Protein AF-A0A961JT00-F1 (afdb_monomer_lite)

Radius of gyration: 11.76 Å; chains: 1; bounding box: 27×18×32 Å

Foldseek 3Di:
DADDPVRLLVLQQVLADPVGGTLVVVVQWADWDADPVNDTDIGRHDPDPVVVVVCVVSVVSSVVSSD

pLDDT: mean 94.91, std 3.42, range [78.75, 97.81]

Sequence (67 aa):
MAPTREEIMKILVDVTLPDGGDLVSRDLVRGLMVQANGAVSFLIEAPSAELAGHLEPQREKAQALVE

Secondary structure (DSSP, 8-state):
-PPPHHHHHHHHTT-B-TTSSBTTTTT-EEEEEE-TTS-EEEEE--SSHHHHHH-HHHHHHHHHHH-

Structure (mmCIF, N/CA/C/O backbone):
data_AF-A0A961JT00-F1
#
_entry.id   AF-A0A961JT00-F1
#
loop_
_atom_site.group_PDB
_atom_site.id
_atom_site.type_symbol
_atom_site.label_atom_id
_atom_site.label_alt_id
_atom_site.label_comp_id
_atom_site.label_asym_id
_atom_site.label_entity_id
_atom_site.label_seq_id
_atom_site.pdbx_PDB_ins_code
_atom_site.Cartn_x
_atom_site.Cartn_y
_atom_site.Cartn_z
_atom_site.occupancy
_atom_site.B_iso_or_equiv
_atom_site.auth_seq_id
_atom_site.auth_comp_id
_atom_site.auth_asym_id
_atom_site.auth_atom_id
_atom_site.pdbx_PDB_model_num
ATOM 1 N N . MET A 1 1 ? 13.083 -2.730 -16.360 1.00 78.75 1 MET A N 1
ATOM 2 C CA . MET A 1 1 ? 12.155 -1.596 -16.575 1.00 78.75 1 MET A CA 1
ATOM 3 C C . MET A 1 1 ? 11.540 -1.261 -15.232 1.00 78.75 1 MET A C 1
ATOM 5 O O . MET A 1 1 ? 11.385 -2.180 -14.440 1.00 78.75 1 MET A O 1
ATOM 9 N N . ALA A 1 2 ? 11.252 0.012 -14.957 1.00 88.94 2 ALA A N 1
ATOM 10 C CA . ALA A 1 2 ? 10.480 0.372 -13.769 1.00 88.94 2 ALA A CA 1
ATOM 11 C C . ALA A 1 2 ? 9.064 -0.232 -13.876 1.00 88.94 2 ALA A C 1
ATOM 13 O O . ALA A 1 2 ? 8.539 -0.271 -14.996 1.00 88.94 2 ALA A O 1
ATOM 14 N N . PRO A 1 3 ? 8.465 -0.708 -12.769 1.00 93.75 3 PRO A N 1
ATOM 15 C CA . PRO A 1 3 ? 7.099 -1.205 -12.796 1.00 93.75 3 PRO A CA 1
ATOM 16 C C . PRO A 1 3 ? 6.130 -0.078 -13.162 1.00 93.75 3 PRO A C 1
ATOM 18 O O . PRO A 1 3 ? 6.357 1.105 -12.911 1.00 93.75 3 PRO A O 1
ATOM 21 N N . THR A 1 4 ? 5.025 -0.439 -13.782 1.00 95.94 4 THR A N 1
ATOM 22 C CA . THR A 1 4 ? 3.923 0.472 -14.061 1.00 95.94 4 THR A CA 1
ATOM 23 C C . THR A 1 4 ? 3.073 0.668 -12.813 1.00 95.94 4 THR A C 1
ATOM 25 O O . THR A 1 4 ? 3.023 -0.172 -11.911 1.00 95.94 4 THR A O 1
ATOM 28 N N . ARG A 1 5 ? 2.321 1.772 -12.780 1.00 95.81 5 ARG A N 1
ATOM 29 C CA . ARG A 1 5 ? 1.320 2.016 -11.734 1.00 95.81 5 ARG A CA 1
ATOM 30 C C . ARG A 1 5 ? 0.345 0.841 -11.598 1.00 95.81 5 ARG A C 1
ATOM 32 O O . ARG A 1 5 ? -0.037 0.490 -10.491 1.00 95.81 5 ARG A O 1
ATOM 39 N N . GLU A 1 6 ? -0.071 0.254 -12.715 1.00 96.69 6 GLU A N 1
ATOM 40 C CA . GLU A 1 6 ? -1.032 -0.851 -12.741 1.00 96.69 6 GLU A CA 1
ATOM 41 C C . GLU A 1 6 ? -0.446 -2.141 -12.159 1.00 96.69 6 GLU A C 1
ATOM 43 O O . GLU A 1 6 ? -1.154 -2.860 -11.459 1.00 96.69 6 GLU A O 1
ATOM 48 N N . GLU A 1 7 ? 0.837 -2.419 -12.398 1.00 96.88 7 GLU A N 1
ATOM 49 C CA . GLU A 1 7 ? 1.539 -3.551 -11.780 1.00 96.88 7 GLU A CA 1
ATOM 50 C C . GLU A 1 7 ? 1.635 -3.384 -10.263 1.00 96.88 7 GLU A C 1
ATOM 52 O O . GLU A 1 7 ? 1.288 -4.311 -9.536 1.00 96.88 7 GLU A O 1
ATOM 57 N N . ILE A 1 8 ? 1.989 -2.188 -9.777 1.00 97.44 8 ILE A N 1
ATOM 58 C CA . ILE A 1 8 ?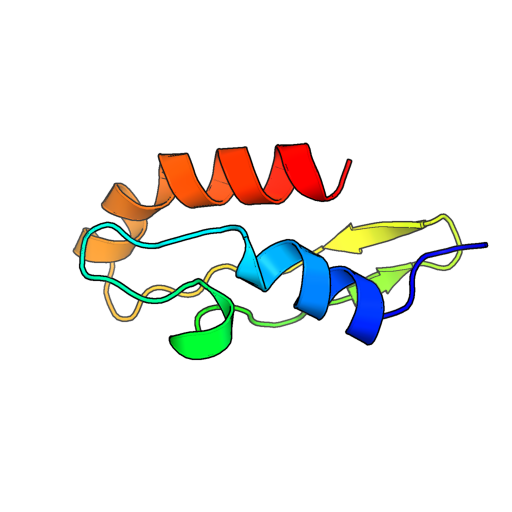 2.003 -1.920 -8.333 1.00 97.44 8 ILE A CA 1
ATOM 59 C C . ILE A 1 8 ? 0.603 -2.061 -7.730 1.00 97.44 8 ILE A C 1
ATOM 61 O O . ILE A 1 8 ? 0.442 -2.718 -6.708 1.00 97.44 8 ILE A O 1
ATOM 65 N N . MET A 1 9 ? -0.431 -1.507 -8.369 1.00 97.69 9 MET A N 1
ATOM 66 C CA . MET A 1 9 ? -1.807 -1.657 -7.880 1.00 97.69 9 MET A CA 1
ATOM 67 C C . MET A 1 9 ? -2.239 -3.128 -7.816 1.00 97.69 9 MET A C 1
ATOM 69 O O . MET A 1 9 ? -2.929 -3.500 -6.877 1.00 97.69 9 MET A O 1
ATOM 73 N N . LYS A 1 10 ? -1.820 -3.976 -8.765 1.00 97.81 10 LYS A N 1
ATOM 74 C CA . LYS A 1 10 ? -2.104 -5.421 -8.721 1.00 97.81 10 LYS A CA 1
ATOM 75 C C . LYS A 1 10 ? -1.415 -6.112 -7.550 1.00 97.81 10 LYS A C 1
ATOM 77 O O . LYS A 1 10 ? -2.043 -6.937 -6.906 1.00 97.81 10 LYS A O 1
ATOM 82 N N . ILE A 1 11 ? -0.165 -5.758 -7.261 1.00 97.25 11 ILE A N 1
ATOM 83 C CA . ILE A 1 11 ? 0.573 -6.295 -6.110 1.00 97.25 11 ILE A CA 1
ATOM 84 C C . ILE A 1 11 ? -0.113 -5.895 -4.795 1.00 97.25 11 ILE A C 1
ATOM 86 O O . ILE A 1 11 ? -0.264 -6.709 -3.888 1.00 97.25 11 ILE A O 1
ATOM 90 N N . LEU A 1 12 ? -0.586 -4.649 -4.692 1.00 97.81 12 LEU A N 1
ATOM 91 C CA . LEU A 1 12 ? -1.230 -4.146 -3.475 1.00 97.81 12 LEU A CA 1
ATOM 92 C C . LEU A 1 12 ? -2.583 -4.812 -3.158 1.00 97.81 12 LEU A C 1
ATOM 94 O O . LEU A 1 12 ? -3.023 -4.732 -2.011 1.00 97.81 12 LEU A O 1
ATOM 98 N N . VAL A 1 13 ? -3.209 -5.515 -4.112 1.00 97.81 13 VAL A N 1
ATOM 99 C CA . VAL A 1 13 ? -4.403 -6.354 -3.862 1.00 97.81 13 VAL A CA 1
ATOM 100 C C . VAL A 1 13 ? -4.087 -7.516 -2.911 1.00 97.81 13 VAL A C 1
ATOM 102 O O . VAL A 1 13 ? -4.948 -7.945 -2.147 1.00 97.81 13 VAL A O 1
ATOM 105 N N . ASP A 1 14 ? -2.839 -7.988 -2.867 1.00 97.38 14 ASP A N 1
ATOM 106 C CA . ASP A 1 14 ? -2.442 -9.072 -1.962 1.00 97.38 14 ASP A CA 1
ATOM 107 C C . ASP A 1 14 ? -2.291 -8.600 -0.502 1.00 97.38 14 ASP A C 1
ATOM 109 O O . ASP A 1 14 ? -2.092 -9.404 0.421 1.00 97.38 14 ASP A O 1
ATOM 113 N N . VAL A 1 15 ? -2.410 -7.293 -0.246 1.00 97.69 15 VAL A N 1
ATOM 114 C CA . VAL A 1 15 ? -2.364 -6.707 1.096 1.00 97.69 15 VAL A CA 1
ATOM 115 C C . VAL A 1 15 ? -3.769 -6.664 1.698 1.00 97.69 15 VAL A C 1
ATOM 117 O O . VAL A 1 15 ? -4.462 -5.648 1.690 1.00 97.69 15 VAL A O 1
ATOM 120 N N . THR A 1 16 ? -4.184 -7.807 2.236 1.00 97.06 16 THR A N 1
ATOM 121 C CA . THR A 1 16 ? -5.506 -8.021 2.838 1.00 97.06 16 THR A CA 1
ATOM 122 C C . THR A 1 16 ? -5.691 -7.306 4.179 1.00 97.06 16 THR A C 1
ATOM 124 O O . THR A 1 16 ? -4.767 -7.260 4.999 1.00 97.06 16 THR A O 1
ATOM 127 N N . LEU A 1 17 ? -6.912 -6.844 4.452 1.00 94.50 17 LEU A N 1
ATOM 128 C CA . LEU A 1 17 ? -7.300 -6.240 5.728 1.00 94.50 17 LEU A CA 1
ATOM 129 C C . LEU A 1 17 ? -7.982 -7.244 6.681 1.00 94.50 17 LEU A C 1
ATOM 131 O O . LEU A 1 17 ? -8.600 -8.204 6.213 1.00 94.50 17 LEU A O 1
ATOM 135 N N . PRO A 1 18 ? -7.928 -7.030 8.014 1.00 89.44 18 PRO A N 1
ATOM 136 C CA . PRO A 1 18 ? -8.525 -7.940 8.999 1.00 89.44 18 PRO A CA 1
ATOM 137 C C . PRO A 1 18 ? -10.054 -8.014 8.922 1.00 89.44 18 PRO A C 1
ATOM 139 O O . PRO A 1 18 ? -10.648 -9.027 9.280 1.00 89.44 18 PRO A O 1
ATOM 142 N N . ASP A 1 19 ? -10.691 -6.944 8.456 1.00 87.25 19 ASP A N 1
ATOM 143 C CA . ASP A 1 19 ? -12.135 -6.833 8.265 1.00 87.25 19 ASP A CA 1
ATOM 144 C C . ASP A 1 19 ? -12.584 -7.266 6.853 1.00 87.25 19 ASP A C 1
ATOM 146 O O . ASP A 1 19 ? -13.752 -7.115 6.493 1.00 87.25 19 ASP A O 1
ATOM 150 N N . GLY A 1 20 ? -11.665 -7.822 6.054 1.00 91.44 20 GLY A N 1
ATOM 151 C CA . GLY A 1 20 ? -11.904 -8.334 4.707 1.00 91.44 20 GLY A CA 1
ATOM 152 C C . GLY A 1 20 ? -11.645 -7.317 3.590 1.00 91.44 20 GLY A C 1
ATOM 153 O O . GLY A 1 20 ? -11.738 -6.105 3.775 1.00 91.44 20 GLY A O 1
ATOM 154 N N . GLY A 1 21 ? -11.357 -7.822 2.390 1.00 95.25 21 GLY A N 1
ATOM 155 C CA . GLY A 1 21 ? -10.861 -7.009 1.274 1.00 95.25 21 GLY A CA 1
ATOM 156 C C . GLY A 1 21 ? -9.373 -6.684 1.415 1.00 95.25 21 GLY A C 1
ATOM 157 O O . GLY A 1 21 ? -8.666 -7.302 2.214 1.00 95.25 21 GLY A O 1
ATOM 158 N N . ASP A 1 22 ? -8.908 -5.716 0.635 1.00 97.25 22 ASP A N 1
ATOM 159 C CA . ASP A 1 22 ? -7.505 -5.321 0.531 1.00 97.25 22 ASP A CA 1
ATOM 160 C C . ASP A 1 22 ? -7.340 -3.793 0.439 1.00 97.25 22 ASP A C 1
ATOM 162 O O . ASP A 1 22 ? -8.324 -3.046 0.374 1.00 97.25 22 ASP A O 1
ATOM 166 N N . LEU A 1 23 ? -6.091 -3.315 0.458 1.00 96.81 23 LEU A N 1
ATOM 167 C CA . LEU A 1 23 ? -5.779 -1.881 0.385 1.00 96.81 23 LEU A CA 1
ATOM 168 C C . LEU A 1 23 ? -6.401 -1.186 -0.836 1.00 96.81 23 LEU A C 1
ATOM 170 O O . LEU A 1 23 ? -6.782 -0.018 -0.745 1.00 96.81 23 LEU A O 1
ATOM 174 N N . VAL A 1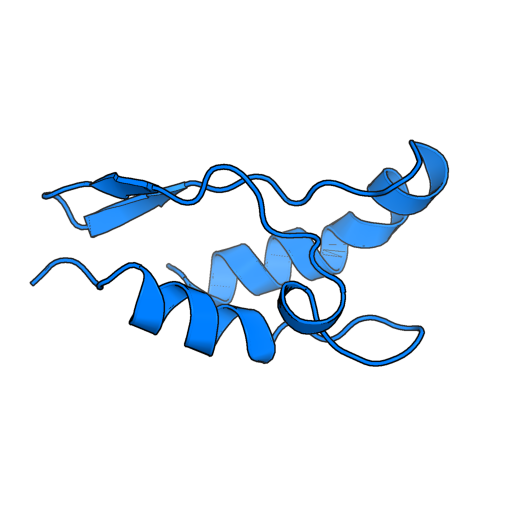 24 ? -6.506 -1.880 -1.970 1.00 97.25 24 VAL A N 1
ATOM 175 C CA . VAL A 1 24 ? -7.054 -1.339 -3.216 1.00 97.25 24 VAL A CA 1
ATOM 176 C C . VAL A 1 24 ? -8.576 -1.395 -3.202 1.00 97.25 24 VAL A C 1
ATOM 178 O O . VAL A 1 24 ? -9.217 -0.385 -3.485 1.00 97.25 24 VAL A O 1
ATOM 181 N N . SER A 1 25 ? -9.174 -2.529 -2.826 1.00 97.00 25 SER A N 1
ATOM 182 C CA . SER A 1 25 ? -10.633 -2.683 -2.776 1.00 97.00 25 SER A CA 1
ATOM 183 C C . SER A 1 25 ? -11.286 -1.735 -1.767 1.00 97.00 25 SER A C 1
ATOM 185 O O . SER A 1 25 ? -12.456 -1.388 -1.909 1.00 97.00 25 SER A O 1
ATOM 187 N N . ARG A 1 26 ? -10.546 -1.344 -0.722 1.00 95.62 26 ARG A N 1
ATOM 188 C CA . ARG A 1 26 ? -10.975 -0.380 0.304 1.00 95.62 26 ARG A CA 1
ATOM 189 C C . ARG A 1 26 ? -10.561 1.060 0.005 1.00 95.62 26 ARG A C 1
ATOM 191 O O . ARG A 1 26 ? -10.808 1.930 0.833 1.00 95.62 26 ARG A O 1
ATOM 198 N N . ASP A 1 27 ? -9.968 1.305 -1.162 1.00 95.88 27 ASP A N 1
ATOM 199 C CA . ASP A 1 27 ? -9.559 2.628 -1.639 1.00 95.88 27 ASP A CA 1
ATOM 200 C C . ASP A 1 27 ? -8.618 3.376 -0.669 1.00 95.88 27 ASP A C 1
ATOM 202 O O . ASP A 1 27 ? -8.680 4.596 -0.517 1.00 95.88 27 ASP A O 1
ATOM 206 N N . LEU A 1 28 ? -7.721 2.634 -0.005 1.00 96.88 28 LEU A N 1
ATOM 207 C CA . LEU A 1 28 ? -6.779 3.173 0.983 1.00 96.88 28 LEU A CA 1
ATOM 208 C C . LEU A 1 28 ? -5.461 3.648 0.356 1.00 96.88 28 LEU A C 1
ATOM 210 O O . LEU A 1 28 ? -4.636 4.238 1.045 1.00 96.88 28 LEU A O 1
ATOM 214 N N . VAL A 1 29 ? -5.228 3.403 -0.938 1.00 97.56 29 VAL A N 1
ATOM 215 C CA . VAL A 1 29 ? -3.984 3.790 -1.625 1.00 97.56 29 VAL A CA 1
ATOM 216 C C . VAL A 1 29 ? -4.118 5.185 -2.237 1.00 97.56 29 VAL A C 1
ATOM 218 O O . VAL A 1 29 ? -4.965 5.438 -3.099 1.00 97.56 29 VAL A O 1
ATOM 221 N N . ARG A 1 30 ? -3.231 6.100 -1.840 1.00 97.38 30 ARG A N 1
ATOM 222 C CA . ARG A 1 30 ? -3.191 7.492 -2.307 1.00 97.38 30 ARG A CA 1
ATOM 223 C C . ARG A 1 30 ? -1.809 7.870 -2.817 1.00 97.38 30 ARG A C 1
ATOM 225 O O . ARG A 1 30 ? -0.799 7.323 -2.390 1.00 97.38 30 ARG A O 1
ATOM 232 N N . GLY A 1 31 ? -1.768 8.812 -3.759 1.00 96.75 31 GLY A N 1
ATOM 233 C CA . GLY A 1 31 ? -0.513 9.417 -4.220 1.00 96.75 31 GLY A CA 1
ATOM 234 C C . GLY A 1 31 ? 0.526 8.434 -4.772 1.00 96.75 31 GLY A C 1
ATOM 235 O O . GL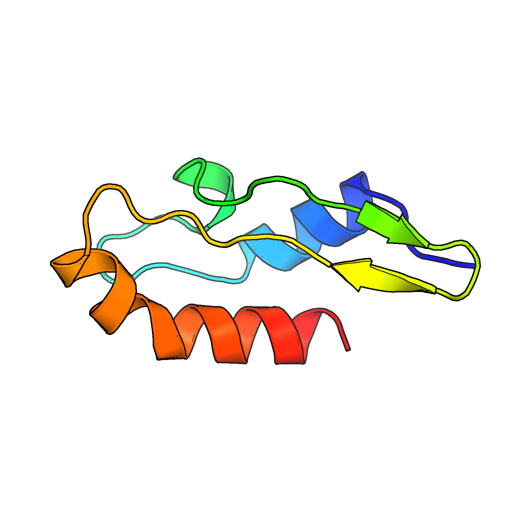Y A 1 31 ? 1.715 8.689 -4.622 1.00 96.75 31 GLY A O 1
ATOM 236 N N . LEU A 1 32 ? 0.105 7.317 -5.380 1.00 97.19 32 LEU A N 1
ATOM 237 C CA . LEU A 1 32 ? 1.029 6.327 -5.937 1.00 97.19 32 LEU A CA 1
ATOM 238 C C . LEU A 1 32 ? 1.871 6.930 -7.069 1.00 97.19 32 LEU A C 1
ATOM 240 O O . LEU A 1 32 ? 1.340 7.335 -8.106 1.00 97.19 32 LEU A O 1
ATOM 244 N N . MET A 1 33 ? 3.184 6.930 -6.871 1.00 96.75 33 MET A N 1
ATOM 245 C CA . MET A 1 33 ? 4.195 7.374 -7.822 1.00 96.75 33 MET A CA 1
ATOM 246 C C . MET A 1 33 ? 5.193 6.248 -8.068 1.00 96.75 33 MET A C 1
ATOM 248 O O . MET A 1 33 ? 5.643 5.596 -7.125 1.00 96.75 33 MET A O 1
ATOM 252 N N . VAL A 1 34 ? 5.569 6.063 -9.333 1.00 96.31 34 VAL A N 1
ATOM 253 C CA . VAL A 1 34 ? 6.692 5.208 -9.718 1.00 96.31 34 VAL A CA 1
ATOM 254 C C . VAL A 1 34 ? 7.702 6.053 -10.475 1.00 96.31 34 VAL A C 1
ATOM 256 O O . VAL A 1 34 ? 7.382 6.676 -11.487 1.00 96.31 34 VAL A O 1
ATOM 259 N N . GLN A 1 35 ? 8.917 6.114 -9.949 1.00 94.31 35 GLN A N 1
ATOM 260 C CA . GLN A 1 35 ? 10.015 6.872 -10.524 1.00 94.31 35 GLN A CA 1
ATOM 261 C C . GLN A 1 35 ? 10.713 6.065 -11.626 1.00 94.31 35 GLN A C 1
ATOM 263 O O . GLN A 1 35 ? 10.679 4.835 -11.647 1.00 94.31 35 GLN A O 1
ATOM 268 N N . ALA A 1 36 ? 11.413 6.753 -12.531 1.00 91.50 36 ALA A N 1
ATOM 269 C CA . ALA A 1 36 ? 12.126 6.110 -13.640 1.00 91.50 36 ALA A CA 1
ATOM 270 C C . ALA A 1 36 ? 13.235 5.139 -13.180 1.00 91.50 36 ALA A C 1
ATOM 272 O O . ALA A 1 36 ? 13.578 4.209 -13.907 1.00 91.50 36 ALA A O 1
ATOM 273 N N . ASN A 1 37 ? 13.775 5.335 -11.972 1.00 92.19 37 ASN A N 1
ATOM 274 C CA . ASN A 1 37 ? 14.744 4.437 -11.337 1.00 92.19 37 ASN A CA 1
ATOM 275 C C . ASN A 1 37 ? 14.097 3.197 -10.684 1.00 92.19 37 ASN A C 1
ATOM 277 O O . ASN A 1 37 ? 14.817 2.386 -10.114 1.00 92.19 37 ASN A O 1
ATOM 281 N N . GLY A 1 38 ? 12.769 3.051 -10.756 1.00 91.44 38 GLY A N 1
ATOM 282 C CA . GLY A 1 38 ? 12.019 1.956 -10.143 1.00 91.44 38 GLY A CA 1
ATOM 283 C C . GLY A 1 38 ? 11.559 2.217 -8.709 1.00 91.44 38 GLY A C 1
ATOM 284 O O . GLY A 1 38 ? 10.838 1.388 -8.172 1.00 91.44 38 GLY A O 1
ATOM 285 N N . ALA A 1 39 ? 11.914 3.351 -8.094 1.00 94.25 39 ALA A N 1
ATOM 286 C CA . ALA A 1 39 ? 11.448 3.673 -6.749 1.00 94.25 39 ALA A CA 1
ATOM 287 C C . ALA A 1 39 ? 9.932 3.921 -6.736 1.00 94.25 39 ALA A C 1
ATOM 289 O O . ALA A 1 39 ?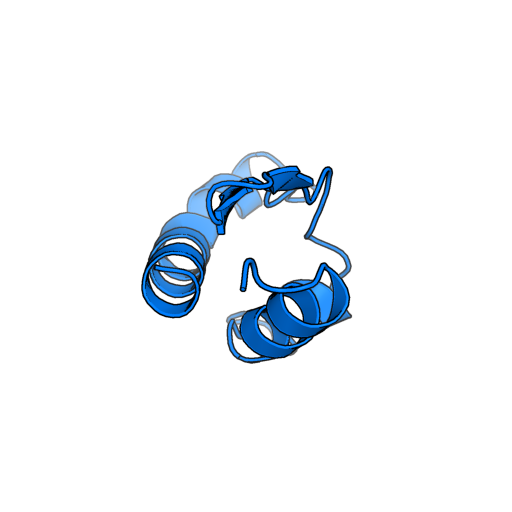 9.408 4.689 -7.549 1.00 94.25 39 ALA A O 1
ATOM 290 N N . VAL A 1 40 ? 9.244 3.295 -5.784 1.00 96.56 40 VAL A N 1
ATOM 291 C CA . VAL A 1 40 ? 7.792 3.378 -5.615 1.00 96.56 40 VAL A CA 1
ATOM 292 C C . VAL A 1 40 ? 7.478 4.085 -4.302 1.00 96.56 40 VAL A C 1
ATOM 294 O O . VAL A 1 40 ? 8.064 3.776 -3.268 1.00 96.56 40 VAL A O 1
ATOM 297 N N . SER A 1 41 ? 6.538 5.027 -4.326 1.00 96.50 41 SER A N 1
ATOM 298 C CA . SER A 1 41 ? 6.025 5.674 -3.116 1.00 96.50 41 SER A CA 1
ATOM 299 C C . SER A 1 41 ? 4.517 5.851 -3.197 1.00 96.50 41 SER A C 1
ATOM 301 O O . SER A 1 41 ? 3.997 6.242 -4.240 1.00 96.50 41 SER A O 1
ATOM 303 N N . PHE A 1 42 ? 3.818 5.609 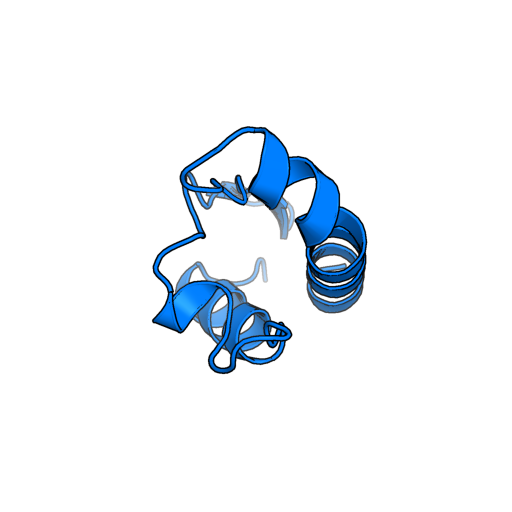-2.096 1.00 97.50 42 PHE A N 1
ATOM 304 C CA . PHE A 1 42 ? 2.380 5.823 -1.953 1.00 97.50 42 PHE A CA 1
ATOM 305 C C . PHE A 1 42 ? 2.041 6.044 -0.477 1.00 97.50 42 PHE A C 1
ATOM 307 O O . PHE A 1 42 ? 2.841 5.744 0.409 1.00 97.50 42 PHE A O 1
ATOM 314 N N . LEU A 1 43 ? 0.848 6.568 -0.224 1.00 97.31 43 LEU A N 1
ATOM 315 C CA . LEU A 1 43 ? 0.273 6.730 1.104 1.00 97.31 43 LEU A CA 1
ATOM 316 C C . LEU A 1 43 ? -0.814 5.673 1.312 1.00 97.31 43 LEU A C 1
ATOM 318 O O . LEU A 1 43 ? -1.649 5.468 0.431 1.00 97.31 43 LEU A O 1
ATOM 322 N N . ILE A 1 44 ? -0.810 5.033 2.482 1.00 97.12 44 ILE A N 1
ATOM 323 C CA . ILE A 1 44 ? -1.949 4.254 2.975 1.00 97.12 44 ILE A CA 1
ATOM 324 C C . ILE A 1 44 ? -2.774 5.192 3.860 1.00 97.12 44 ILE A C 1
ATOM 326 O O . ILE A 1 44 ? -2.382 5.495 4.986 1.00 97.12 44 ILE A O 1
ATOM 330 N N . GLU A 1 45 ? -3.876 5.710 3.327 1.00 96.44 45 GLU A N 1
ATOM 331 C CA . GLU A 1 45 ? -4.724 6.693 4.001 1.00 96.44 45 GLU A CA 1
ATOM 332 C C . GLU A 1 45 ? -5.868 5.990 4.733 1.00 96.44 45 GLU A C 1
ATOM 334 O O . GLU A 1 45 ? -6.835 5.540 4.123 1.00 96.44 45 GLU A O 1
ATOM 339 N N . ALA A 1 46 ? -5.754 5.891 6.056 1.00 94.12 46 ALA A N 1
ATOM 340 C CA . ALA A 1 46 ? -6.839 5.394 6.891 1.00 94.12 46 ALA A CA 1
ATOM 341 C C . ALA A 1 46 ? -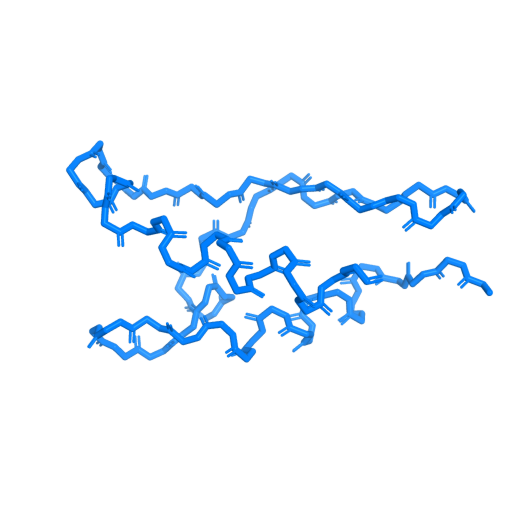7.912 6.480 7.107 1.00 94.12 46 ALA A C 1
ATOM 343 O O . ALA A 1 46 ? -7.573 7.658 7.237 1.00 94.12 46 ALA A O 1
ATOM 344 N N . PRO A 1 47 ? -9.194 6.106 7.263 1.00 90.44 47 PRO A N 1
ATOM 345 C CA . PRO A 1 47 ? -10.277 7.068 7.481 1.00 90.44 47 PRO A CA 1
ATOM 346 C C . PRO A 1 47 ? -10.275 7.693 8.890 1.00 90.44 47 PRO A C 1
ATOM 348 O O . PRO A 1 47 ? -11.037 8.622 9.154 1.00 90.44 47 PRO A O 1
ATOM 351 N N . SER A 1 48 ? -9.443 7.196 9.812 1.00 93.25 48 SER A N 1
ATOM 352 C CA . SER A 1 48 ? -9.238 7.769 11.145 1.00 93.25 48 SER A CA 1
ATOM 353 C C . SER A 1 48 ? -7.836 7.455 11.679 1.00 93.25 48 SER A C 1
ATOM 355 O O . SER A 1 48 ? -7.194 6.496 11.248 1.00 93.25 48 SER A O 1
ATOM 357 N N . ALA A 1 49 ? -7.367 8.242 12.653 1.00 92.31 49 ALA A N 1
ATOM 358 C CA . ALA A 1 49 ? -6.066 8.029 13.295 1.00 92.31 49 ALA A CA 1
ATOM 359 C C . ALA A 1 49 ? -5.990 6.704 14.074 1.00 92.31 49 ALA A C 1
ATOM 361 O O . ALA A 1 49 ? -4.946 6.059 14.092 1.00 92.31 49 ALA A O 1
ATOM 362 N N . GLU A 1 50 ? -7.101 6.285 14.686 1.00 91.44 50 GLU A N 1
ATOM 363 C CA . GLU A 1 50 ? -7.204 4.996 15.376 1.00 91.44 50 GLU A CA 1
ATOM 364 C C . GLU A 1 50 ? -6.955 3.842 14.400 1.00 91.44 50 GLU A C 1
ATOM 366 O O . GLU A 1 50 ? -6.074 3.017 14.626 1.00 91.44 50 GLU A O 1
ATOM 371 N N . LEU A 1 51 ? -7.651 3.838 13.257 1.00 89.31 51 LEU A N 1
ATOM 372 C CA . LEU A 1 51 ? -7.467 2.811 12.233 1.00 89.31 51 LEU A CA 1
ATOM 373 C C . LEU A 1 51 ? -6.078 2.872 11.595 1.00 89.31 51 LEU A C 1
ATOM 375 O O . LEU A 1 51 ? -5.503 1.821 11.332 1.00 89.31 51 LEU A O 1
ATOM 379 N N . ALA A 1 52 ? -5.507 4.066 11.404 1.00 92.75 52 ALA A N 1
ATOM 380 C CA . ALA A 1 52 ? -4.140 4.213 10.904 1.00 92.75 52 ALA A CA 1
ATOM 381 C C . ALA A 1 52 ? -3.131 3.449 11.775 1.00 92.75 52 ALA A C 1
ATOM 383 O O . ALA A 1 52 ? -2.287 2.732 11.244 1.00 92.75 52 ALA A O 1
ATOM 384 N N . GLY A 1 53 ? -3.264 3.541 13.104 1.00 92.25 53 GLY A N 1
ATOM 385 C CA . GLY A 1 53 ? -2.403 2.820 14.046 1.00 92.25 53 GLY A CA 1
ATOM 386 C C . GLY A 1 53 ? -2.504 1.294 13.937 1.00 92.25 53 GLY A C 1
ATOM 387 O O . GLY A 1 53 ? -1.561 0.589 14.289 1.00 92.25 53 GLY A O 1
ATOM 388 N N . HIS A 1 54 ? -3.614 0.777 13.410 1.00 92.75 54 HIS A N 1
ATOM 389 C CA . HIS A 1 54 ? -3.826 -0.653 13.193 1.00 92.75 54 HIS A CA 1
ATOM 390 C C . HIS A 1 54 ? -3.363 -1.153 11.817 1.00 92.75 54 HIS A C 1
ATOM 392 O O . HIS A 1 54 ? -3.335 -2.366 11.614 1.00 92.75 54 HIS A O 1
ATOM 398 N N . LEU A 1 55 ? -2.993 -0.259 10.890 1.00 95.50 55 LEU A N 1
ATOM 399 C CA . LEU A 1 55 ? -2.564 -0.616 9.531 1.00 95.50 55 LEU A CA 1
ATOM 400 C C . LEU A 1 55 ? -1.054 -0.858 9.389 1.00 95.50 55 LEU A C 1
ATOM 402 O O . LEU A 1 55 ? -0.579 -1.130 8.286 1.00 95.50 55 LEU A O 1
ATOM 406 N N . GLU A 1 56 ? -0.287 -0.778 10.476 1.00 95.50 56 GLU A N 1
ATOM 407 C CA . GLU A 1 56 ? 1.166 -0.980 10.432 1.00 95.50 56 GLU A CA 1
ATOM 408 C C . GLU A 1 56 ? 1.576 -2.344 9.835 1.00 95.50 56 GLU A C 1
ATOM 410 O O . GLU A 1 56 ? 2.416 -2.355 8.934 1.00 95.50 56 GLU A O 1
ATOM 415 N N . PRO A 1 57 ? 0.935 -3.481 10.182 1.00 96.62 57 PRO A N 1
ATOM 416 C CA . PRO A 1 57 ? 1.258 -4.767 9.555 1.00 96.62 57 PRO A CA 1
ATOM 417 C C . PRO A 1 57 ? 1.004 -4.783 8.039 1.00 96.62 57 PRO A C 1
ATOM 419 O O . PRO A 1 57 ? 1.719 -5.432 7.274 1.00 96.62 57 PRO A O 1
ATOM 422 N N . GLN A 1 58 ? -0.025 -4.070 7.578 1.00 97.25 58 GLN A N 1
ATOM 423 C CA . GLN A 1 58 ? -0.359 -3.937 6.162 1.00 97.25 58 GLN A CA 1
ATOM 424 C C . GLN A 1 58 ? 0.649 -3.044 5.449 1.00 97.25 58 GLN A C 1
ATOM 426 O O . GLN A 1 58 ? 1.030 -3.352 4.322 1.00 97.25 58 GLN A O 1
ATOM 431 N N . ARG A 1 59 ? 1.117 -1.976 6.104 1.00 96.81 59 ARG A N 1
ATOM 432 C CA . ARG A 1 59 ? 2.197 -1.125 5.600 1.00 96.81 59 ARG A CA 1
ATOM 433 C C . ARG A 1 59 ? 3.479 -1.931 5.404 1.00 96.81 59 ARG A C 1
ATOM 435 O O . ARG A 1 59 ? 4.069 -1.858 4.329 1.00 96.81 59 ARG A O 1
ATOM 442 N N . GLU A 1 60 ? 3.879 -2.721 6.399 1.00 97.44 60 GLU A N 1
ATOM 443 C CA . GLU A 1 60 ? 5.059 -3.592 6.316 1.00 97.44 60 GLU A CA 1
ATOM 444 C C . GLU A 1 60 ? 4.926 -4.618 5.187 1.00 97.44 60 GLU A C 1
ATOM 446 O O . GLU A 1 60 ? 5.835 -4.767 4.371 1.00 97.44 60 GLU A O 1
ATOM 451 N N . LYS A 1 61 ? 3.767 -5.279 5.081 1.00 97.75 61 LYS A N 1
ATOM 452 C CA . LYS A 1 61 ? 3.498 -6.234 4.000 1.00 97.75 61 LYS A CA 1
ATOM 453 C C . LYS A 1 61 ? 3.535 -5.569 2.623 1.00 97.75 61 LYS A C 1
ATOM 455 O O . LYS A 1 61 ? 4.120 -6.125 1.700 1.00 97.75 61 LYS A O 1
ATOM 460 N N . ALA A 1 62 ? 2.920 -4.397 2.477 1.00 97.56 62 ALA A N 1
ATOM 461 C CA . ALA A 1 62 ? 2.912 -3.650 1.225 1.00 97.56 62 ALA A CA 1
ATOM 462 C C . ALA A 1 62 ? 4.331 -3.261 0.796 1.00 97.56 62 ALA A C 1
ATOM 464 O O . ALA A 1 62 ? 4.673 -3.421 -0.370 1.00 97.56 62 ALA A O 1
ATOM 465 N N . GLN A 1 63 ? 5.162 -2.807 1.738 1.00 96.81 63 GLN A N 1
ATOM 466 C CA . GLN A 1 63 ? 6.571 -2.523 1.478 1.00 96.81 63 GLN A CA 1
ATOM 467 C C . GLN A 1 63 ? 7.310 -3.784 1.010 1.00 96.81 63 GLN A C 1
ATOM 469 O O . GLN A 1 63 ? 7.928 -3.759 -0.047 1.00 96.81 63 GLN A O 1
ATOM 474 N N . ALA A 1 64 ? 7.178 -4.897 1.735 1.00 97.12 64 ALA A N 1
ATOM 475 C CA . ALA A 1 64 ? 7.867 -6.148 1.412 1.00 97.12 64 ALA A CA 1
ATOM 476 C C . ALA A 1 64 ? 7.458 -6.764 0.061 1.00 97.12 64 ALA A C 1
ATOM 478 O O . ALA A 1 64 ? 8.223 -7.528 -0.516 1.00 97.12 64 ALA A O 1
ATOM 479 N N . LEU A 1 65 ? 6.247 -6.481 -0.427 1.00 96.12 65 LEU A N 1
ATOM 480 C CA . LEU A 1 65 ? 5.780 -6.944 -1.738 1.00 96.12 65 LEU A CA 1
ATOM 481 C C . LEU A 1 65 ? 6.235 -6.049 -2.900 1.00 96.12 65 LEU A C 1
ATOM 483 O O . LEU A 1 65 ? 6.189 -6.482 -4.050 1.00 96.12 65 LEU A O 1
ATOM 487 N N . VAL A 1 66 ? 6.587 -4.793 -2.615 1.00 93.06 66 VAL A N 1
ATOM 488 C CA . VAL A 1 66 ? 6.936 -3.778 -3.620 1.00 93.06 66 VAL A CA 1
ATOM 489 C C . VAL A 1 66 ? 8.455 -3.591 -3.756 1.00 93.06 66 VAL A C 1
ATOM 491 O O . VAL A 1 66 ? 8.899 -3.123 -4.806 1.00 93.06 66 VAL A O 1
ATOM 494 N N . GLU A 1 67 ? 9.233 -3.944 -2.726 1.00 86.62 67 GLU A N 1
ATOM 495 C CA . GLU A 1 67 ? 10.705 -4.062 -2.771 1.00 86.62 67 GLU A CA 1
ATOM 496 C C . GLU A 1 67 ? 11.184 -5.220 -3.663 1.00 86.62 67 GLU A C 1
ATOM 498 O O . GLU A 1 67 ? 12.183 -5.002 -4.391 1.00 86.62 67 GLU A O 1
#